Protein AF-A0A0R2FCV4-F1 (afdb_monomer_lite)

Organism: NCBI:txid1423804

Radius of gyration: 13.85 Å; chains: 1; bounding box: 25×31×42 Å

Foldseek 3Di:
DDDDPDPLQVDDPVVLVVVLCVVLVNPPDPCVPPDRDSDPVSSVVVSVCCVPPPVVVVVVD

Structure (mm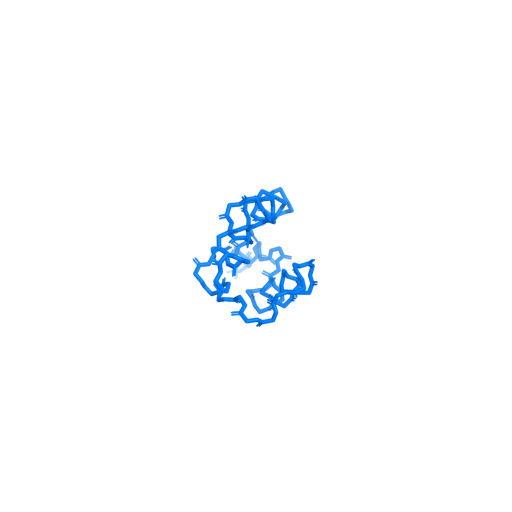CIF, N/CA/C/O backbone):
data_AF-A0A0R2FCV4-F1
#
_entry.id   AF-A0A0R2FCV4-F1
#
loop_
_atom_site.group_PDB
_atom_site.id
_atom_site.type_symbol
_atom_site.label_atom_id
_atom_site.label_alt_id
_atom_site.label_comp_id
_atom_site.label_asym_id
_atom_site.label_entity_id
_atom_site.label_seq_id
_atom_site.pdbx_PDB_ins_code
_atom_site.Cartn_x
_atom_site.Cartn_y
_atom_site.Cartn_z
_atom_site.occupancy
_atom_site.B_iso_or_equiv
_atom_site.auth_seq_id
_atom_site.auth_comp_id
_atom_site.auth_asym_id
_atom_site.auth_atom_id
_atom_site.pdbx_PDB_model_num
ATOM 1 N N . MET A 1 1 ? 7.560 -23.302 -31.955 1.00 40.78 1 MET A N 1
ATOM 2 C CA . MET A 1 1 ? 7.771 -21.839 -32.010 1.00 40.78 1 MET A CA 1
ATOM 3 C C . MET A 1 1 ? 6.799 -21.256 -30.993 1.00 40.78 1 MET A C 1
ATOM 5 O O . MET A 1 1 ? 5.611 -21.365 -31.219 1.00 40.78 1 MET A O 1
ATOM 9 N N . GLY A 1 2 ? 7.165 -20.895 -29.769 1.00 42.41 2 GLY A N 1
ATOM 10 C CA . GLY A 1 2 ? 8.324 -20.118 -29.346 1.00 42.41 2 GLY A CA 1
ATOM 11 C C . GLY A 1 2 ? 7.788 -18.775 -28.844 1.00 42.41 2 GLY A C 1
ATOM 12 O O . GLY A 1 2 ? 7.265 -18.017 -29.649 1.00 42.41 2 GLY A O 1
ATOM 13 N N . GLY A 1 3 ? 7.906 -18.510 -27.540 1.00 36.78 3 GLY A N 1
ATOM 14 C CA . GLY A 1 3 ? 7.764 -17.162 -26.982 1.00 36.78 3 GLY A CA 1
ATOM 15 C C . GLY A 1 3 ? 6.495 -16.905 -26.174 1.00 36.78 3 GLY A C 1
ATOM 16 O O . GLY A 1 3 ? 5.486 -16.452 -26.695 1.00 36.78 3 GLY A O 1
ATOM 17 N N . THR A 1 4 ? 6.601 -17.146 -24.872 1.00 48.16 4 THR A N 1
ATOM 18 C CA . THR A 1 4 ? 5.835 -16.564 -23.766 1.00 48.16 4 THR A CA 1
ATOM 19 C C . THR A 1 4 ? 5.410 -15.115 -24.054 1.00 48.16 4 THR A C 1
ATOM 21 O O . THR A 1 4 ? 6.209 -14.192 -23.915 1.00 48.16 4 THR A O 1
ATOM 24 N N . HIS A 1 5 ? 4.163 -14.889 -24.470 1.00 46.16 5 HIS A N 1
ATOM 25 C CA . HIS A 1 5 ? 3.638 -13.545 -24.712 1.00 46.16 5 HIS A CA 1
ATOM 26 C C . HIS A 1 5 ? 2.790 -13.117 -23.509 1.00 46.16 5 HIS A C 1
ATOM 28 O O . HIS A 1 5 ? 1.641 -13.525 -23.368 1.00 46.16 5 HIS A O 1
ATOM 34 N N . GLY A 1 6 ? 3.383 -12.295 -22.638 1.00 45.50 6 GLY A N 1
ATOM 35 C CA . GLY A 1 6 ? 2.619 -11.334 -21.840 1.00 45.50 6 GLY A CA 1
ATOM 36 C C . GLY A 1 6 ? 2.524 -11.542 -20.331 1.00 45.50 6 GLY A C 1
ATOM 37 O O . GLY A 1 6 ? 1.738 -10.830 -19.714 1.00 45.50 6 GLY A O 1
ATOM 38 N N . ASP A 1 7 ? 3.310 -12.420 -19.700 1.00 50.38 7 ASP A N 1
ATOM 39 C CA . ASP A 1 7 ? 3.415 -12.417 -18.230 1.00 50.38 7 ASP A CA 1
ATOM 40 C C . ASP A 1 7 ? 4.361 -11.293 -17.765 1.00 50.38 7 ASP A C 1
ATOM 42 O O . ASP A 1 7 ? 5.410 -11.507 -17.169 1.00 50.38 7 ASP A O 1
ATOM 46 N N . THR A 1 8 ? 4.008 -10.043 -18.075 1.00 52.66 8 THR A N 1
ATOM 47 C CA . THR A 1 8 ? 4.540 -8.876 -17.357 1.00 52.66 8 THR A CA 1
ATOM 48 C C . THR A 1 8 ? 3.743 -8.687 -16.067 1.00 52.66 8 THR A C 1
ATOM 50 O O . THR A 1 8 ? 3.318 -7.576 -15.743 1.00 52.66 8 THR A O 1
ATOM 53 N N . SER A 1 9 ? 3.465 -9.774 -15.343 1.00 61.66 9 SER A N 1
ATOM 54 C CA . SER A 1 9 ? 2.849 -9.700 -14.025 1.00 61.66 9 SER A CA 1
ATOM 55 C C . SER A 1 9 ? 3.94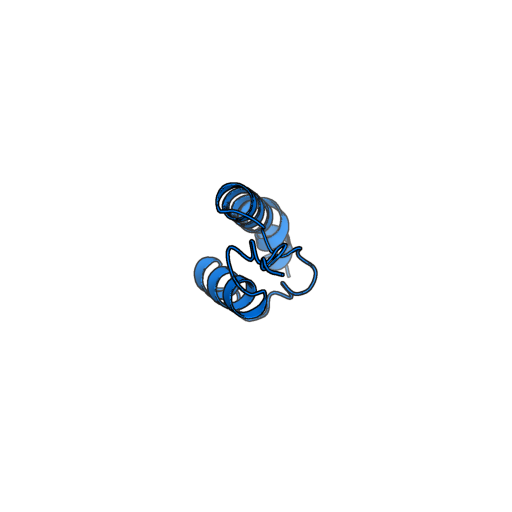3 -9.289 -13.051 1.00 61.66 9 SER A C 1
ATOM 57 O O . SER A 1 9 ? 4.568 -10.126 -12.406 1.00 61.66 9 SER A O 1
ATOM 59 N N . PHE A 1 10 ? 4.194 -7.980 -12.952 1.00 65.94 10 PHE A N 1
ATOM 60 C CA . PHE A 1 10 ? 5.076 -7.379 -11.944 1.00 65.94 10 PHE A CA 1
ATOM 61 C C . PHE A 1 10 ? 4.900 -8.030 -10.560 1.00 65.94 10 PHE A C 1
ATOM 63 O O . PHE A 1 10 ? 5.869 -8.266 -9.839 1.00 65.94 10 PHE A O 1
ATOM 70 N N . MET A 1 11 ? 3.664 -8.405 -10.225 1.00 74.62 11 MET A N 1
ATOM 71 C CA . MET A 1 11 ? 3.368 -9.396 -9.200 1.00 74.62 11 MET A CA 1
ATOM 72 C C . MET A 1 11 ? 2.012 -10.061 -9.452 1.00 74.62 11 MET A C 1
ATOM 74 O O . MET A 1 11 ? 1.143 -9.503 -10.121 1.00 74.62 11 MET A O 1
ATOM 78 N N . THR A 1 12 ? 1.799 -11.244 -8.873 1.00 80.38 12 THR A N 1
ATOM 79 C CA . THR A 1 12 ? 0.479 -11.884 -8.873 1.00 80.38 12 THR A CA 1
ATOM 80 C C . THR A 1 12 ? -0.510 -11.071 -8.038 1.00 80.38 12 THR A C 1
ATOM 82 O O . THR A 1 12 ? -0.142 -10.452 -7.036 1.00 80.38 12 THR A O 1
ATOM 85 N N . ARG A 1 13 ? -1.797 -11.111 -8.399 1.00 80.12 13 ARG A N 1
ATOM 86 C CA . ARG A 1 13 ? -2.861 -10.385 -7.681 1.00 80.12 13 ARG A CA 1
ATOM 87 C C . ARG A 1 13 ? -2.901 -10.701 -6.186 1.00 80.12 13 ARG A C 1
ATOM 89 O O . ARG A 1 13 ? -3.099 -9.805 -5.374 1.00 80.12 13 ARG A O 1
ATOM 96 N N . GLN A 1 14 ? -2.674 -11.961 -5.815 1.00 80.75 14 GLN A N 1
ATOM 97 C CA . GLN A 1 14 ? -2.631 -12.379 -4.414 1.00 80.75 14 GLN A CA 1
ATOM 98 C C . GLN A 1 14 ? -1.468 -11.722 -3.660 1.00 80.75 14 GLN A C 1
ATOM 100 O O . GLN A 1 14 ? -1.655 -11.252 -2.536 1.00 80.75 14 GLN A O 1
ATOM 105 N N . LYS A 1 15 ? -0.287 -11.640 -4.288 1.00 83.94 15 LYS A N 1
ATOM 106 C CA . LYS A 1 15 ? 0.882 -10.966 -3.717 1.00 83.94 15 LYS A CA 1
ATOM 107 C C . LYS A 1 15 ? 0.632 -9.464 -3.593 1.00 83.94 15 LYS A C 1
ATOM 109 O O . LYS A 1 15 ? 0.857 -8.921 -2.522 1.00 83.94 15 LYS A O 1
ATOM 114 N N . PHE A 1 16 ? 0.058 -8.833 -4.618 1.00 83.38 16 PHE A N 1
ATOM 115 C CA . PHE A 1 16 ? -0.363 -7.429 -4.584 1.00 83.38 16 PHE A CA 1
ATOM 116 C C . PHE A 1 16 ? -1.305 -7.123 -3.416 1.00 83.38 16 PHE A C 1
ATOM 118 O O . PHE A 1 16 ? -1.005 -6.253 -2.603 1.00 83.38 16 PHE A O 1
ATOM 125 N N . VAL A 1 17 ? -2.408 -7.868 -3.292 1.00 82.44 17 VAL A N 1
ATOM 126 C CA . VAL A 1 17 ? -3.391 -7.661 -2.217 1.00 82.44 17 VAL A CA 1
ATOM 127 C C . VAL A 1 17 ? -2.753 -7.873 -0.846 1.00 82.44 17 VAL A C 1
ATOM 129 O O . VAL A 1 17 ? -3.010 -7.101 0.071 1.00 82.44 17 VAL A O 1
ATOM 132 N N . THR A 1 18 ? -1.906 -8.893 -0.697 1.00 85.81 18 THR A N 1
ATOM 133 C CA . THR A 1 18 ? -1.242 -9.188 0.580 1.00 85.81 18 THR A CA 1
ATOM 134 C C . THR A 1 18 ? -0.263 -8.083 0.971 1.00 85.81 18 THR A C 1
ATOM 136 O O . THR A 1 18 ? -0.349 -7.575 2.087 1.00 85.81 18 THR A O 1
ATOM 139 N N . THR A 1 19 ? 0.617 -7.669 0.054 1.00 84.75 19 THR A N 1
ATOM 140 C CA . THR A 1 19 ? 1.586 -6.591 0.291 1.00 84.75 19 THR A CA 1
ATOM 141 C C . THR A 1 19 ? 0.872 -5.281 0.603 1.00 84.75 19 THR A C 1
ATOM 143 O O . THR A 1 19 ? 1.169 -4.646 1.608 1.00 84.75 19 THR A O 1
ATOM 146 N N . LEU A 1 20 ? -0.133 -4.914 -0.196 1.00 82.62 20 LEU A N 1
ATOM 147 C CA . LEU A 1 20 ? -0.867 -3.667 -0.013 1.00 82.62 20 LEU A CA 1
ATOM 148 C C . LEU A 1 20 ? -1.661 -3.665 1.308 1.00 82.62 20 LEU A C 1
ATOM 150 O O . LEU A 1 20 ? -1.658 -2.666 2.020 1.00 82.62 20 LEU A O 1
ATOM 154 N N . ARG A 1 21 ? -2.267 -4.792 1.717 1.00 85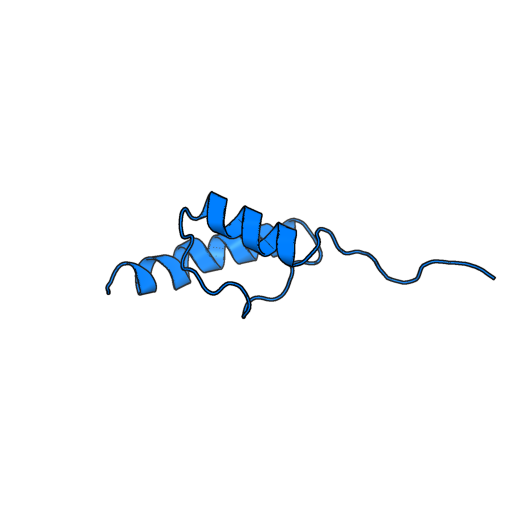.00 21 ARG A N 1
ATOM 155 C CA . ARG A 1 21 ? -2.893 -4.923 3.053 1.00 85.00 21 ARG A CA 1
ATOM 156 C C . ARG A 1 21 ? -1.896 -4.721 4.187 1.00 85.00 21 ARG A C 1
ATOM 158 O O . ARG A 1 21 ? -2.248 -4.085 5.179 1.00 85.00 21 ARG A O 1
ATOM 165 N N . GLN A 1 22 ? -0.690 -5.273 4.057 1.00 84.88 22 GLN A N 1
ATOM 166 C CA . GLN A 1 22 ? 0.361 -5.121 5.062 1.00 84.88 22 GLN A CA 1
ATOM 167 C C . GLN A 1 22 ? 0.870 -3.681 5.137 1.00 84.88 22 GLN A C 1
ATOM 169 O O . GLN A 1 22 ? 0.937 -3.131 6.234 1.00 84.88 22 GLN A O 1
ATOM 174 N N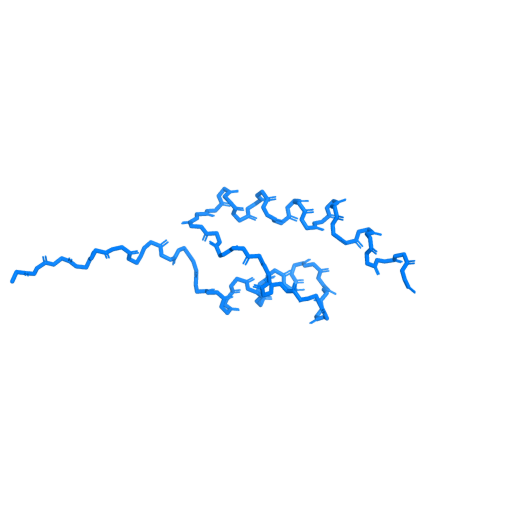 . GLU A 1 23 ? 1.158 -3.052 3.995 1.00 83.38 23 GLU A N 1
ATOM 175 C CA . GLU A 1 23 ? 1.621 -1.660 3.946 1.00 83.38 23 GLU A CA 1
ATOM 176 C C . GLU A 1 23 ? 0.593 -0.694 4.530 1.00 83.38 23 GLU A C 1
ATOM 178 O O . GLU A 1 23 ? 0.932 0.199 5.304 1.00 83.38 23 GLU A O 1
ATOM 183 N N . LEU A 1 24 ? -0.683 -0.904 4.213 1.00 79.44 24 LEU A N 1
ATOM 184 C CA . LEU A 1 24 ? -1.768 -0.067 4.712 1.00 79.44 24 LEU A CA 1
ATOM 185 C C . LEU A 1 24 ? -2.198 -0.435 6.137 1.00 79.44 24 LEU A C 1
ATOM 187 O O . LEU A 1 24 ? -3.001 0.284 6.723 1.00 79.44 24 LEU A O 1
ATOM 191 N N . LYS A 1 25 ? -1.700 -1.549 6.695 1.00 81.94 25 LYS A N 1
ATOM 192 C CA . LYS A 1 25 ? -2.141 -2.139 7.974 1.00 81.94 25 LYS A CA 1
ATOM 193 C C . LYS A 1 25 ? -3.661 -2.354 8.054 1.00 81.94 25 LYS A C 1
ATOM 195 O O . LYS A 1 25 ? -4.243 -2.309 9.134 1.00 81.94 25 LYS A O 1
ATOM 200 N N . GLN A 1 26 ? -4.304 -2.614 6.915 1.00 75.19 26 GLN A N 1
ATOM 201 C CA . GLN A 1 26 ? -5.756 -2.770 6.798 1.00 75.19 26 GLN A CA 1
ATOM 202 C C . GLN A 1 26 ? -6.118 -4.172 6.288 1.00 75.19 26 GLN A C 1
ATOM 204 O O . GLN A 1 26 ? -6.338 -4.365 5.089 1.00 75.19 26 GLN A O 1
ATOM 209 N N . PRO A 1 27 ? -6.215 -5.183 7.172 1.00 70.88 27 PRO A N 1
ATOM 210 C CA . PRO A 1 27 ? -6.511 -6.559 6.768 1.00 70.88 27 PRO A CA 1
ATOM 211 C C . PRO A 1 27 ? -7.933 -6.735 6.211 1.00 70.88 27 PRO A C 1
ATOM 213 O O . PRO A 1 27 ? -8.174 -7.665 5.444 1.00 70.88 27 PRO A O 1
ATOM 216 N N . LYS A 1 28 ? -8.860 -5.835 6.569 1.00 73.81 28 LYS A N 1
ATOM 217 C CA . LYS A 1 28 ? -10.270 -5.854 6.141 1.00 73.81 28 LYS A CA 1
ATOM 218 C C . LYS A 1 28 ? -10.525 -5.122 4.822 1.00 73.81 28 LYS A C 1
ATOM 220 O O . LYS A 1 28 ? -11.651 -5.127 4.337 1.00 73.81 28 LYS A O 1
ATOM 225 N N . LEU A 1 29 ? -9.505 -4.489 4.242 1.00 75.88 29 LEU A N 1
ATOM 226 C CA . LEU A 1 29 ? -9.667 -3.750 3.001 1.00 75.88 29 LEU A CA 1
ATOM 227 C C . LEU A 1 29 ? -9.925 -4.719 1.838 1.00 75.88 29 LEU A C 1
ATOM 229 O O . LEU A 1 29 ? -9.087 -5.572 1.502 1.00 75.88 29 LEU A O 1
ATOM 233 N N . GLU A 1 30 ? -11.095 -4.574 1.220 1.00 76.50 30 GLU A N 1
ATOM 234 C CA . GLU A 1 30 ? -11.458 -5.237 -0.031 1.00 76.50 30 GLU A CA 1
ATOM 235 C C . GLU A 1 30 ? -10.660 -4.602 -1.172 1.00 76.50 30 GLU A C 1
ATOM 237 O O . GLU A 1 30 ? -11.075 -3.640 -1.817 1.00 76.50 30 GLU A O 1
ATOM 242 N N . LEU A 1 31 ? -9.454 -5.129 -1.386 1.00 75.12 31 LEU A N 1
ATOM 243 C CA . LEU A 1 31 ? -8.555 -4.696 -2.456 1.00 75.12 31 LEU A CA 1
ATOM 244 C C . LEU A 1 31 ? -8.786 -5.444 -3.772 1.00 75.12 31 LEU A C 1
ATOM 246 O O . LEU A 1 31 ? -8.138 -5.174 -4.780 1.00 75.12 31 LEU A O 1
ATOM 250 N N . THR A 1 32 ? -9.712 -6.399 -3.759 1.00 74.12 32 THR A N 1
ATOM 251 C CA . THR A 1 32 ? -10.133 -7.187 -4.916 1.00 74.12 32 THR A CA 1
ATOM 252 C C . THR A 1 32 ? -10.703 -6.297 -6.017 1.00 74.12 32 THR A C 1
ATOM 254 O O . THR A 1 32 ? -10.563 -6.631 -7.178 1.00 74.12 32 THR A O 1
ATOM 257 N N . GLN A 1 33 ? -11.264 -5.134 -5.713 1.00 76.31 33 GLN A N 1
ATOM 258 C CA . GLN A 1 33 ? -11.755 -4.193 -6.725 1.00 76.31 33 GLN A CA 1
ATOM 259 C C . GLN A 1 33 ? -10.653 -3.413 -7.465 1.00 76.31 33 GLN A C 1
ATOM 261 O O . GLN A 1 33 ? -10.920 -2.832 -8.515 1.00 76.31 33 GLN A O 1
ATOM 266 N N . PHE A 1 34 ? -9.415 -3.408 -6.959 1.00 80.25 34 PHE A N 1
ATOM 267 C CA . PHE A 1 34 ? -8.320 -2.671 -7.587 1.00 80.25 34 PHE A CA 1
ATOM 268 C C . PHE A 1 34 ? -7.639 -3.489 -8.692 1.00 80.25 34 PHE A C 1
ATOM 270 O O . PHE A 1 34 ? -7.409 -4.696 -8.526 1.00 80.25 34 PHE A O 1
ATOM 277 N N . PRO A 1 35 ? -7.279 -2.849 -9.819 1.00 81.44 35 PRO A N 1
ATOM 278 C CA . PRO A 1 35 ? -6.497 -3.504 -10.854 1.00 81.44 35 PRO A CA 1
ATOM 279 C C . PRO A 1 35 ? -5.122 -3.894 -10.305 1.00 81.44 35 PRO A C 1
ATOM 281 O O . PRO A 1 35 ? -4.522 -3.174 -9.508 1.00 81.44 35 PRO A O 1
ATOM 284 N N . THR A 1 36 ? -4.615 -5.052 -10.734 1.00 83.25 36 THR A N 1
ATOM 285 C CA . THR A 1 36 ? -3.244 -5.451 -10.395 1.00 83.25 36 THR A CA 1
ATOM 286 C C . THR A 1 36 ? -2.279 -4.575 -11.196 1.00 83.25 36 THR A C 1
ATOM 288 O O . THR A 1 36 ? -2.409 -4.529 -12.421 1.00 83.25 36 THR A O 1
ATOM 291 N N . PRO A 1 37 ? -1.340 -3.872 -10.543 1.00 83.44 37 PRO A N 1
ATOM 292 C CA . PRO A 1 37 ? -0.430 -2.976 -11.236 1.00 83.44 37 PRO A CA 1
ATOM 293 C C . PRO A 1 37 ? 0.536 -3.768 -12.112 1.00 83.44 37 PRO A C 1
ATOM 295 O O . PRO A 1 37 ? 1.068 -4.805 -11.706 1.00 83.44 37 PRO A O 1
ATOM 298 N N . LYS A 1 38 ? 0.778 -3.258 -13.317 1.00 83.50 38 LYS A N 1
ATOM 299 C CA . LYS A 1 38 ? 1.647 -3.889 -14.319 1.00 83.50 38 LYS A CA 1
ATOM 300 C C . LYS A 1 38 ? 3.120 -3.545 -14.116 1.00 83.50 38 LYS A C 1
ATOM 302 O O . LYS A 1 38 ? 3.987 -4.175 -14.712 1.00 83.50 38 LYS A O 1
ATOM 307 N N . ASN A 1 39 ? 3.410 -2.532 -13.304 1.00 84.81 39 ASN A N 1
ATOM 308 C CA . ASN A 1 39 ? 4.756 -2.066 -12.993 1.00 84.81 39 ASN A CA 1
ATOM 309 C C . ASN A 1 39 ? 4.794 -1.344 -11.631 1.00 84.81 39 ASN A C 1
ATOM 311 O O . ASN A 1 39 ? 3.765 -1.108 -10.993 1.00 84.81 39 ASN A O 1
ATOM 315 N N . GLN A 1 40 ? 5.997 -0.971 -11.195 1.00 82.56 40 GLN A N 1
ATOM 316 C CA . GLN A 1 40 ? 6.212 -0.295 -9.915 1.00 82.56 40 GLN A CA 1
ATOM 317 C C . GLN A 1 40 ? 5.591 1.110 -9.851 1.00 82.56 40 GLN A C 1
ATOM 319 O O . GLN A 1 40 ? 5.147 1.519 -8.780 1.00 82.56 40 GLN A O 1
AT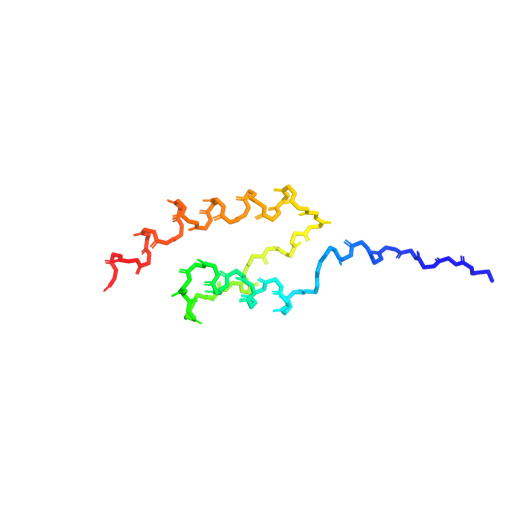OM 324 N N . ALA A 1 41 ? 5.532 1.842 -10.968 1.00 87.25 41 ALA A N 1
ATOM 325 C CA . ALA A 1 41 ? 4.946 3.182 -11.004 1.00 87.25 41 ALA A CA 1
ATOM 326 C C . ALA A 1 41 ? 3.428 3.132 -10.771 1.00 87.25 41 ALA A C 1
ATOM 328 O O . ALA A 1 41 ? 2.917 3.852 -9.915 1.00 87.25 41 ALA A O 1
ATOM 329 N N . GLU A 1 42 ? 2.726 2.216 -11.445 1.00 86.00 42 GLU A N 1
ATOM 330 C CA . GLU A 1 42 ? 1.301 1.964 -11.211 1.00 86.00 42 GLU A CA 1
ATOM 331 C C . GLU A 1 42 ? 1.049 1.490 -9.775 1.00 86.00 42 GLU A C 1
ATOM 333 O O . GLU A 1 42 ? 0.091 1.936 -9.147 1.00 86.00 42 GLU A O 1
ATOM 338 N N . TYR A 1 43 ? 1.923 0.638 -9.221 1.00 85.44 43 TYR A N 1
ATOM 339 C CA . TYR A 1 43 ? 1.821 0.221 -7.819 1.00 85.44 43 TYR A CA 1
ATOM 340 C C . TYR A 1 43 ? 1.907 1.425 -6.872 1.00 85.44 43 TYR A C 1
ATOM 342 O O . TYR A 1 43 ? 1.050 1.580 -6.008 1.00 85.44 43 TYR A O 1
ATOM 350 N N . GLN A 1 44 ? 2.884 2.315 -7.067 1.00 86.88 44 GLN A N 1
ATOM 351 C CA . GLN A 1 44 ? 3.060 3.520 -6.247 1.00 86.88 44 GLN A CA 1
ATOM 352 C C . GLN A 1 44 ? 1.880 4.494 -6.360 1.00 86.88 44 GLN A C 1
ATOM 354 O O . GLN A 1 44 ? 1.409 5.016 -5.346 1.00 86.88 44 GLN A O 1
ATOM 359 N N . GLN A 1 45 ? 1.354 4.710 -7.570 1.00 89.00 45 GLN A N 1
ATOM 360 C CA . GLN A 1 45 ? 0.155 5.530 -7.765 1.00 89.00 45 GLN A CA 1
ATOM 361 C C . GLN A 1 45 ? -1.051 4.935 -7.040 1.00 89.00 45 GLN A C 1
ATOM 363 O O . GLN A 1 45 ? -1.813 5.665 -6.408 1.00 89.00 45 GLN A O 1
ATOM 368 N N . LEU A 1 46 ? -1.203 3.611 -7.087 1.00 86.62 46 LEU A N 1
ATOM 369 C CA . LEU A 1 46 ? -2.311 2.920 -6.446 1.00 86.62 46 LEU A CA 1
ATOM 370 C C . LEU A 1 46 ? -2.188 2.938 -4.918 1.00 86.62 46 LEU A C 1
ATOM 372 O O . LEU A 1 46 ? -3.171 3.234 -4.246 1.00 86.62 46 LEU A O 1
ATOM 376 N N . VAL A 1 47 ? -0.992 2.718 -4.365 1.00 86.06 47 VAL A N 1
ATOM 377 C CA . VAL A 1 47 ? -0.716 2.890 -2.926 1.00 86.06 47 VAL A CA 1
ATOM 378 C C . VAL A 1 47 ? -1.079 4.306 -2.486 1.00 86.06 47 VAL A C 1
ATOM 380 O O . VAL A 1 47 ? -1.836 4.470 -1.533 1.00 86.06 47 VAL A O 1
ATOM 383 N N . THR A 1 48 ? -0.607 5.320 -3.216 1.00 89.06 48 THR A N 1
ATOM 384 C CA . THR A 1 48 ? -0.882 6.734 -2.915 1.00 89.06 48 THR A CA 1
ATOM 385 C C . THR A 1 48 ? -2.381 7.029 -2.962 1.00 89.06 48 THR A C 1
ATOM 387 O O . THR A 1 48 ? -2.923 7.654 -2.050 1.00 89.06 48 THR A O 1
ATOM 390 N N . PHE A 1 49 ? -3.076 6.535 -3.990 1.00 87.94 49 PHE A N 1
ATOM 391 C CA . PHE A 1 49 ? -4.524 6.676 -4.121 1.00 87.94 49 PHE A CA 1
ATOM 392 C C . PHE A 1 49 ? -5.25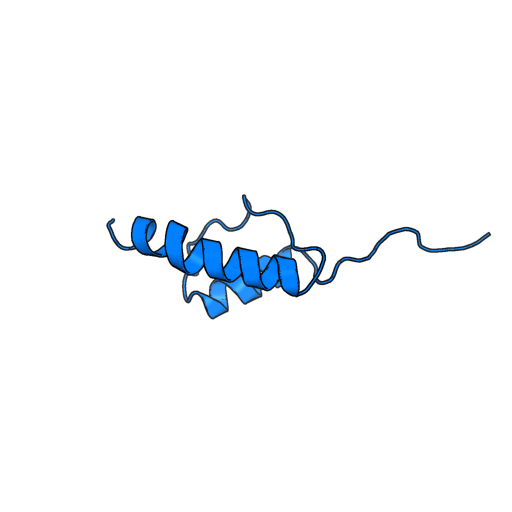5 6.040 -2.938 1.00 87.94 49 PHE A C 1
ATOM 394 O O . PHE A 1 49 ? -6.102 6.680 -2.319 1.00 87.94 49 PHE A O 1
ATOM 401 N N . VAL A 1 50 ? -4.915 4.800 -2.585 1.00 84.69 50 VAL A N 1
ATOM 402 C CA . VAL A 1 50 ? -5.570 4.101 -1.479 1.00 84.69 50 VAL A CA 1
ATOM 403 C C . VAL A 1 50 ? -5.280 4.807 -0.152 1.00 84.69 50 VAL A C 1
ATOM 405 O O . VAL A 1 50 ? -6.203 5.024 0.628 1.00 84.69 50 VAL A O 1
ATOM 408 N N . GLN A 1 51 ? -4.048 5.257 0.085 1.00 85.50 51 GLN A N 1
ATOM 409 C CA . GLN A 1 51 ? -3.691 5.997 1.297 1.00 85.50 51 GLN A CA 1
ATOM 410 C C . GLN A 1 51 ? -4.426 7.333 1.431 1.00 85.50 51 GLN A C 1
ATOM 412 O O . GLN A 1 51 ? -4.862 7.666 2.528 1.00 85.50 51 GLN A O 1
ATOM 417 N N . GLN A 1 52 ? -4.577 8.095 0.346 1.00 87.81 52 GLN A N 1
ATOM 418 C CA . GLN A 1 52 ? -5.158 9.439 0.423 1.00 87.81 52 GLN A CA 1
ATOM 419 C C . GLN A 1 52 ? -6.670 9.494 0.214 1.00 87.81 52 GLN A C 1
ATOM 421 O O . GLN A 1 52 ? -7.323 10.384 0.747 1.00 87.81 52 GLN A O 1
ATOM 426 N N . GLN A 1 53 ? -7.236 8.586 -0.577 1.00 85.38 53 GLN A N 1
ATOM 427 C CA . GLN A 1 53 ? -8.649 8.641 -0.968 1.00 85.38 53 GLN A CA 1
ATOM 428 C C . GLN A 1 53 ? -9.486 7.551 -0.303 1.00 85.38 53 GLN A C 1
ATOM 430 O O . GLN A 1 53 ? -10.670 7.762 -0.057 1.00 85.38 53 GLN A O 1
ATOM 435 N N . VAL A 1 54 ? -8.898 6.385 -0.024 1.00 83.12 54 VAL A N 1
ATOM 436 C CA . VAL A 1 54 ? -9.642 5.211 0.457 1.00 83.12 54 VAL A CA 1
ATOM 437 C C . VAL A 1 54 ? -9.521 5.073 1.971 1.00 83.12 54 VAL A C 1
ATOM 439 O O . VAL A 1 54 ? -10.542 5.007 2.645 1.00 83.12 54 VAL A O 1
ATOM 442 N N . LEU A 1 55 ? -8.302 5.091 2.523 1.00 80.19 55 LEU A N 1
ATOM 443 C CA . LEU A 1 55 ? -8.072 4.979 3.967 1.00 80.19 55 LEU A CA 1
ATOM 444 C C . LEU A 1 55 ? -8.839 6.022 4.795 1.00 80.19 55 LEU A C 1
ATOM 446 O O . LEU A 1 55 ? -9.569 5.603 5.690 1.00 80.19 55 LEU A O 1
ATOM 450 N N . PRO A 1 56 ? -8.756 7.340 4.523 1.00 82.12 56 PRO A N 1
ATOM 451 C CA . PRO A 1 56 ? -9.492 8.324 5.316 1.00 82.12 56 PRO A CA 1
ATOM 452 C C . PRO A 1 56 ? -11.012 8.153 5.241 1.00 82.12 56 PRO A C 1
ATOM 454 O O . PRO A 1 56 ? -11.693 8.493 6.197 1.00 82.12 56 PRO A O 1
ATOM 457 N N . ARG A 1 57 ? -11.554 7.574 4.160 1.00 79.19 57 ARG A N 1
ATOM 458 C CA . ARG A 1 57 ? -12.991 7.261 4.060 1.00 79.19 57 ARG A CA 1
ATOM 459 C C . ARG A 1 57 ? -13.405 6.029 4.862 1.00 79.19 57 ARG A C 1
ATOM 461 O O . ARG A 1 57 ? -14.582 5.870 5.150 1.00 79.19 57 ARG A O 1
ATOM 468 N N . LEU A 1 58 ? -12.464 5.145 5.178 1.00 70.62 58 LEU A N 1
ATOM 469 C CA . LEU A 1 58 ? -12.715 3.922 5.944 1.00 70.62 58 LEU A CA 1
ATOM 470 C C . LEU A 1 58 ? -12.478 4.106 7.441 1.00 70.62 58 LEU A C 1
ATOM 472 O O . LEU A 1 58 ? -13.063 3.379 8.231 1.00 70.62 58 LEU A O 1
ATOM 476 N N . SER A 1 59 ? -11.621 5.055 7.819 1.00 61.47 59 SER A N 1
ATOM 477 C CA . SER A 1 59 ? -11.377 5.431 9.216 1.00 61.47 59 SER A CA 1
ATOM 478 C C . SER A 1 59 ? -12.488 6.300 9.819 1.00 61.47 59 SER A C 1
ATOM 480 O O . SER A 1 59 ? -12.465 6.536 11.021 1.00 61.47 59 SER A O 1
ATOM 482 N N . ASP A 1 60 ? -13.414 6.804 8.996 1.00 54.97 60 ASP A N 1
ATOM 483 C CA . ASP A 1 60 ? -14.558 7.635 9.409 1.00 54.97 60 ASP A CA 1
ATOM 484 C C . ASP A 1 60 ? -15.822 6.803 9.738 1.00 54.97 60 ASP A C 1
ATOM 486 O O . ASP A 1 60 ? -16.883 7.358 10.010 1.00 54.97 60 ASP A O 1
ATOM 490 N N . GLN A 1 61 ? -15.721 5.466 9.720 1.00 45.31 61 GLN A N 1
ATOM 491 C CA . GLN A 1 61 ? -16.760 4.529 10.178 1.00 45.31 61 GLN A CA 1
ATOM 492 C C . GLN A 1 61 ? -16.405 3.898 11.524 1.00 45.31 61 GLN A C 1
ATOM 494 O O . GLN A 1 61 ? -17.355 3.673 12.308 1.00 45.31 61 GLN A O 1
#

Secondary structure (DSSP, 8-state):
---------SS-HHHHHHHHHHHTT-TT---TTSPPPSSHHHHHHHHHHIIIIIHHHHTT-

pLDDT: mean 75.17, std 14.2, range [36.78, 89.06]

Sequence (61 aa):
MGGTHGDTSFMTRQKFVTTLRQELKQPKLELTQFPTPKNQAEYQQLVTFVQQQVLPRLSDQ